Protein AF-A0A8T1ALW4-F1 (afdb_monomer)

Secondary structure (DSSP, 8-state):
------TTSHHHHHHHHHHTT--HHHHHHHHSTT--SSTTEEEEE-SS-EEEEE-S--TTHHHHHHHHHHHT--S-EEE--B--EEEE-SS-TT-EEEE---TTT-BSSSSPEEE-STHHIIIIIGGG-

Sequence (129 aa):
MIYVSNLSRPSNLKLVAKQYKISLNKLEKHLSSDYKADPHYRFCKGNHMESHLYEGIQPGEFYDKLENILESQKSGYKVSIALGYDLVSKTDDFDTRYFHPNLANTYVFSSPVAINSRADIRKKVISEI

Mean predicted aligned error: 12.83 Å

Radius of gyration: 19.64 Å; Cα contacts (8 Å, |Δi|>4): 122; chains: 1; bounding box: 36×38×57 Å

Nearest PDB structures (foldseek):
  8tp8-assembly2_C  TM=3.217E-01  e=1.406E+00  Caulobacter vibrioides NA1000
  2lxx-assembly1_A  TM=2.840E-01  e=1.406E+00  Caenorhabditis elegans
  2yg7-assembly2_B  TM=2.476E-01  e=6.092E+00  R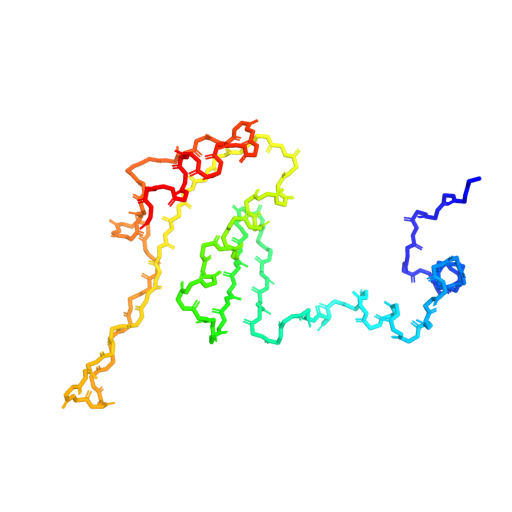hodococcus erythropolis
  8znr-assembly1_F  TM=1.809E-01  e=5.072E+00  Selenomonas sp.

pLDDT: mean 79.6, std 9.27, range [50.25, 92.06]

Solvent-accessible surface area (backbone atoms only — not comparable to full-atom values): 8289 Å² total; per-residue (Å²): 135,88,86,82,91,55,74,89,39,72,72,46,37,49,53,48,20,62,74,70,75,45,56,58,70,58,53,51,50,71,67,37,93,84,49,53,97,42,91,47,51,47,81,46,83,54,99,88,52,77,48,81,47,78,55,95,70,55,83,83,47,50,62,57,56,52,48,54,59,62,64,68,56,91,65,71,48,72,48,76,54,56,56,58,52,71,51,69,46,94,88,39,93,80,51,67,47,80,40,75,56,33,96,88,79,29,51,76,53,100,60,68,47,76,36,82,50,74,69,39,46,57,71,66,49,58,71,71,108

Foldseek 3Di:
DDDDPDCPDPVSLVVVCVVVVHDSVVSCLCPDPPNDPDPQWDWDDDPVDIDIGGPPDDPVCPLVVQLVVVVVDDAKDWDKDFDWDWDQDPVDNPDIDTGDGDPVPRTLDPDTDIDHDSVCCVVPPVVSD

Organism: NCBI:txid29920

Structure (mmCIF, N/CA/C/O backbone):
data_AF-A0A8T1ALW4-F1
#
_entry.id   AF-A0A8T1ALW4-F1
#
loop_
_atom_site.group_PDB
_atom_site.id
_atom_site.type_symbol
_atom_site.label_atom_id
_atom_site.label_alt_id
_atom_site.label_comp_id
_atom_site.label_asym_id
_atom_site.label_entity_id
_atom_site.label_seq_id
_atom_site.pdbx_PDB_ins_code
_atom_site.Cartn_x
_atom_site.Cartn_y
_atom_site.Cartn_z
_atom_site.occupancy
_atom_site.B_iso_or_equiv
_atom_site.auth_seq_id
_atom_site.auth_comp_id
_atom_site.auth_asym_id
_atom_site.auth_atom_id
_atom_site.pdbx_PDB_model_num
ATOM 1 N N . MET A 1 1 ? -5.426 12.769 33.449 1.00 50.44 1 MET A N 1
ATOM 2 C CA . MET A 1 1 ? -5.304 12.486 32.002 1.00 50.44 1 MET A CA 1
ATOM 3 C C . MET A 1 1 ? -5.260 13.832 31.285 1.00 50.44 1 MET A C 1
ATOM 5 O O . MET A 1 1 ? -6.183 14.611 31.473 1.00 50.44 1 MET A O 1
ATOM 9 N N . ILE A 1 2 ? -4.156 14.181 30.614 1.00 51.75 2 ILE A N 1
ATOM 10 C CA . ILE A 1 2 ? -3.998 15.500 29.974 1.00 51.75 2 ILE A CA 1
ATOM 11 C C . ILE A 1 2 ? -4.518 15.386 28.540 1.00 51.75 2 ILE A C 1
ATOM 13 O O . ILE A 1 2 ? -3.918 14.693 27.723 1.00 51.75 2 ILE A O 1
ATOM 17 N N . TYR A 1 3 ? -5.635 16.046 28.248 1.00 50.25 3 TYR A N 1
ATOM 18 C CA . TYR A 1 3 ? -6.188 16.119 26.898 1.00 50.25 3 TYR A CA 1
ATOM 19 C C . TYR A 1 3 ? -5.578 17.323 26.177 1.00 50.25 3 TYR A C 1
ATOM 21 O O . TYR A 1 3 ? -5.897 18.470 26.482 1.00 50.25 3 TYR A O 1
ATOM 29 N N . VAL A 1 4 ? -4.668 17.064 25.239 1.00 62.34 4 VAL A N 1
ATOM 30 C CA . VAL A 1 4 ? -4.048 18.093 24.395 1.00 62.34 4 VAL A CA 1
ATOM 31 C C . VAL A 1 4 ? -4.680 18.006 23.011 1.00 62.34 4 VAL A C 1
ATOM 33 O O . VAL A 1 4 ? -4.416 17.069 22.269 1.00 62.34 4 VAL A O 1
ATOM 36 N N . SER A 1 5 ? -5.535 18.967 22.665 1.00 58.16 5 SER A N 1
ATOM 37 C CA . SER A 1 5 ? -6.307 18.951 21.413 1.00 58.16 5 SER A CA 1
ATOM 38 C C . SER A 1 5 ? -5.615 19.642 20.234 1.00 58.16 5 SER A C 1
ATOM 40 O O . SER A 1 5 ? -6.046 19.477 19.099 1.00 58.16 5 SER A O 1
ATOM 42 N N . ASN A 1 6 ? -4.547 20.413 20.471 1.00 71.81 6 ASN A N 1
ATOM 43 C CA . ASN A 1 6 ? -3.897 21.203 19.423 1.00 71.81 6 ASN A CA 1
ATOM 44 C C . ASN A 1 6 ? -2.363 21.159 19.534 1.00 71.81 6 ASN A C 1
ATOM 46 O O . ASN A 1 6 ? -1.768 21.901 20.318 1.00 71.81 6 ASN A O 1
ATOM 50 N N . LEU A 1 7 ? -1.727 20.303 18.731 1.00 74.31 7 LEU A N 1
ATOM 51 C CA . LEU A 1 7 ? -0.268 20.146 18.667 1.00 74.31 7 LEU A CA 1
ATOM 52 C C . LEU A 1 7 ? 0.442 21.261 17.884 1.00 74.31 7 LEU A C 1
ATOM 54 O O . LEU A 1 7 ? 1.662 21.315 17.893 1.00 74.31 7 LEU A O 1
ATOM 58 N N . SER A 1 8 ? -0.287 22.184 17.258 1.00 69.56 8 SER A N 1
ATOM 59 C CA . SER A 1 8 ? 0.298 23.331 16.552 1.00 69.56 8 SER A CA 1
ATOM 60 C C . SER A 1 8 ? 0.808 24.415 17.510 1.00 69.56 8 SER A C 1
ATOM 62 O O . SER A 1 8 ? 1.529 25.319 17.099 1.00 69.56 8 SER A O 1
ATOM 64 N N . ARG A 1 9 ? 0.426 24.368 18.797 1.00 80.81 9 ARG A N 1
ATOM 65 C CA . ARG A 1 9 ? 0.868 25.341 19.808 1.00 80.81 9 ARG A CA 1
ATOM 66 C C . ARG A 1 9 ? 2.206 24.924 20.442 1.00 80.81 9 ARG A C 1
ATOM 68 O O . ARG A 1 9 ? 2.275 23.830 21.009 1.00 80.81 9 ARG A O 1
ATOM 75 N N . PRO A 1 10 ? 3.220 25.812 20.506 1.00 83.19 10 PRO A N 1
ATOM 76 C CA . PRO A 1 10 ? 4.522 25.503 21.114 1.00 83.19 10 PRO A CA 1
ATOM 77 C C . PRO A 1 10 ? 4.457 25.033 22.576 1.00 83.19 10 PRO A C 1
ATOM 79 O O . PRO A 1 10 ? 5.228 24.172 22.999 1.00 83.19 10 PRO A O 1
ATOM 82 N N . SER A 1 11 ? 3.524 25.566 23.371 1.00 84.81 11 SER A N 1
ATOM 83 C CA . SER A 1 11 ? 3.314 25.143 24.763 1.00 84.81 11 SER A CA 1
ATOM 84 C C . SER A 1 11 ? 2.840 23.690 24.870 1.00 84.81 11 SER A C 1
ATOM 86 O O . SER A 1 11 ? 3.299 22.950 25.738 1.00 84.81 11 SER A O 1
ATOM 88 N N . ASN A 1 12 ? 1.977 23.260 23.950 1.00 85.25 12 ASN A N 1
ATOM 89 C CA . ASN A 1 12 ? 1.446 21.902 23.897 1.00 85.25 12 ASN A CA 1
ATOM 90 C C . ASN A 1 12 ? 2.507 20.905 23.418 1.00 85.25 12 ASN A C 1
ATOM 92 O O . ASN A 1 12 ? 2.630 19.824 23.994 1.00 85.25 12 ASN A O 1
ATOM 96 N N . LEU A 1 13 ? 3.334 21.293 22.442 1.00 84.81 13 LEU A N 1
ATOM 97 C CA . LEU A 1 13 ? 4.476 20.493 21.988 1.00 84.81 13 LEU A CA 1
ATOM 98 C C . LEU A 1 13 ? 5.454 20.197 23.128 1.00 84.81 13 LEU A C 1
ATOM 100 O O . LEU A 1 13 ? 5.871 19.054 23.291 1.00 84.81 13 LEU A O 1
ATOM 104 N N . LYS A 1 14 ? 5.760 21.187 23.976 1.00 88.25 14 LYS A N 1
ATOM 105 C CA . LYS A 1 14 ? 6.624 20.995 25.154 1.00 88.25 14 LYS A CA 1
ATOM 106 C C . LYS A 1 14 ? 6.040 20.000 26.159 1.00 88.25 14 LYS A C 1
ATOM 108 O O . LYS A 1 14 ? 6.777 19.168 26.687 1.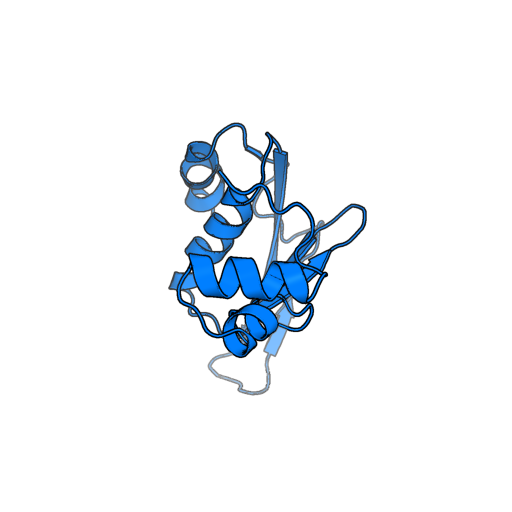00 88.25 14 LYS A O 1
ATOM 113 N N . LEU A 1 15 ? 4.732 20.066 26.418 1.00 88.00 15 LEU A N 1
ATOM 114 C CA . LEU A 1 15 ? 4.053 19.129 27.323 1.00 88.00 15 LEU A CA 1
ATOM 115 C C . LEU A 1 15 ? 4.110 17.694 26.791 1.00 88.00 15 LEU A C 1
ATOM 117 O O . LEU A 1 15 ? 4.429 16.771 27.538 1.00 88.00 15 LEU A O 1
ATOM 121 N N . VAL A 1 16 ? 3.862 17.516 25.494 1.00 84.69 16 VAL A N 1
ATOM 122 C CA . VAL A 1 16 ? 3.909 16.214 24.816 1.00 84.69 16 VAL A CA 1
ATOM 123 C C . VAL A 1 16 ? 5.336 15.672 24.774 1.00 84.69 16 VAL A C 1
ATOM 125 O O . VAL A 1 16 ? 5.565 14.526 25.155 1.00 84.69 16 VAL A O 1
ATOM 128 N N . ALA A 1 17 ? 6.314 16.504 24.413 1.00 89.25 17 ALA A N 1
ATOM 129 C CA . ALA A 1 17 ? 7.728 16.140 24.419 1.00 89.25 17 ALA A CA 1
ATOM 130 C C . ALA A 1 17 ? 8.180 15.642 25.802 1.00 89.25 17 ALA A C 1
ATOM 132 O O . ALA A 1 17 ? 8.807 14.587 25.914 1.00 89.25 17 ALA A O 1
ATOM 133 N N . LYS A 1 18 ? 7.779 16.347 26.870 1.00 89.94 18 LYS A N 1
ATOM 134 C CA . LYS A 1 18 ? 8.055 15.953 28.258 1.00 89.94 18 LYS A CA 1
ATOM 135 C C . LYS A 1 18 ? 7.369 14.638 28.639 1.00 89.94 18 LYS A C 1
ATOM 137 O O . LYS A 1 18 ? 8.013 13.782 29.239 1.00 89.94 18 LYS A O 1
ATOM 142 N N . GLN A 1 19 ? 6.095 14.466 28.284 1.00 87.44 19 GLN A N 1
ATOM 143 C CA . GLN A 1 19 ? 5.314 13.264 28.600 1.00 87.44 19 GLN A CA 1
ATOM 144 C C . GLN A 1 19 ? 5.918 12.003 27.968 1.00 87.44 19 GLN A C 1
ATOM 146 O O . GLN A 1 19 ? 6.047 10.980 28.636 1.00 87.44 19 GLN A O 1
ATOM 151 N N . TYR A 1 20 ? 6.308 12.086 26.695 1.00 84.88 20 TYR A N 1
ATOM 152 C CA . TYR A 1 20 ? 6.856 10.958 25.936 1.00 84.88 20 TYR A CA 1
ATOM 153 C C . TYR A 1 20 ? 8.385 10.860 25.996 1.00 84.88 20 TYR A C 1
ATOM 155 O O . TYR A 1 20 ? 8.961 9.986 25.354 1.00 84.88 20 TYR A O 1
ATOM 163 N N . LYS A 1 21 ? 9.051 11.728 26.772 1.00 91.31 21 LYS A N 1
ATOM 164 C CA . LYS A 1 21 ? 10.517 11.774 26.9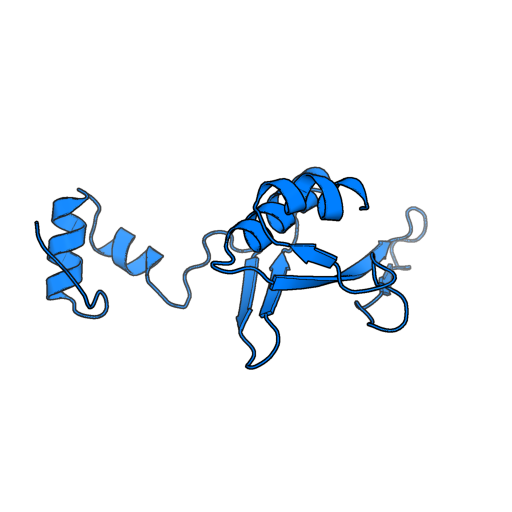23 1.00 91.31 21 LYS A CA 1
ATOM 165 C C . LYS A 1 21 ? 11.258 11.855 25.579 1.00 91.31 21 LYS A C 1
ATOM 167 O O . LYS A 1 21 ? 12.294 11.225 25.385 1.00 91.31 21 LYS A O 1
ATOM 172 N N . ILE A 1 22 ? 10.728 12.643 24.651 1.00 90.56 22 ILE A N 1
ATOM 173 C CA . ILE A 1 22 ? 11.339 12.916 23.345 1.00 90.56 22 ILE A CA 1
ATOM 174 C C . ILE A 1 22 ? 11.815 14.367 23.291 1.00 90.56 22 ILE A C 1
ATOM 176 O O . ILE A 1 22 ? 11.262 15.236 23.963 1.00 90.56 22 ILE A O 1
ATOM 180 N N . SER A 1 23 ? 12.844 14.654 22.492 1.00 91.75 23 SER A N 1
ATOM 181 C CA . SER A 1 23 ? 13.292 16.036 22.311 1.00 91.75 23 SER A CA 1
ATOM 182 C C . SER A 1 23 ? 12.270 16.842 21.507 1.00 91.75 23 SER A C 1
ATOM 184 O O . SER A 1 23 ? 11.629 16.319 20.592 1.00 91.75 23 SER A O 1
ATOM 186 N N . LEU A 1 24 ? 12.145 18.133 21.834 1.00 88.50 24 LEU A N 1
ATOM 187 C CA . LEU A 1 24 ? 11.230 19.044 21.144 1.00 88.50 24 LEU A CA 1
ATOM 188 C C . LEU A 1 24 ? 11.542 19.104 19.641 1.00 88.50 24 LEU A C 1
ATOM 190 O O . LEU A 1 24 ? 10.646 18.879 18.839 1.00 88.50 24 LEU A O 1
ATOM 194 N N . ASN A 1 25 ? 12.820 19.240 19.272 1.00 86.56 25 ASN A N 1
ATOM 195 C CA . ASN A 1 25 ? 13.258 19.236 17.871 1.00 86.56 25 ASN A CA 1
ATOM 196 C C . ASN A 1 25 ? 12.879 17.942 17.137 1.00 86.56 25 ASN A C 1
ATOM 198 O O . ASN A 1 25 ? 12.539 17.976 15.958 1.00 86.56 25 ASN A O 1
ATOM 202 N N . LYS A 1 26 ? 12.937 16.780 17.809 1.00 84.88 26 LYS A N 1
ATOM 203 C CA . LYS A 1 26 ? 12.516 15.511 17.201 1.00 84.88 26 LYS A CA 1
ATOM 204 C C . LYS A 1 26 ? 11.008 15.512 16.976 1.00 84.88 26 LYS A C 1
ATOM 206 O O . LYS A 1 26 ? 10.578 15.141 15.891 1.00 84.88 26 LYS A O 1
ATOM 211 N N . LEU A 1 27 ? 10.223 15.946 17.960 1.00 84.12 27 LEU A N 1
ATOM 212 C CA . LEU A 1 27 ? 8.769 16.037 17.845 1.00 84.12 27 LEU A CA 1
ATOM 213 C C . LEU A 1 27 ? 8.341 17.016 16.740 1.00 84.12 27 LEU A C 1
ATOM 215 O O . LEU A 1 27 ? 7.544 16.650 15.887 1.00 84.12 27 LEU A O 1
ATOM 219 N N . GLU A 1 28 ? 8.918 18.216 16.708 1.00 84.81 28 GLU A N 1
ATOM 220 C CA . GLU A 1 28 ? 8.671 19.228 15.673 1.00 84.81 28 GLU A CA 1
ATOM 221 C C . GLU A 1 28 ? 9.047 18.715 14.286 1.00 84.81 28 GLU A C 1
ATOM 223 O O . GLU A 1 28 ? 8.259 18.836 13.351 1.00 84.81 28 GLU A O 1
ATOM 228 N N . LYS A 1 29 ? 10.205 18.050 14.167 1.00 82.31 29 LYS A N 1
ATOM 229 C CA . LYS A 1 29 ? 10.614 17.414 12.915 1.00 82.31 29 LYS A CA 1
ATOM 230 C C . LYS A 1 29 ? 9.576 16.407 12.438 1.00 82.31 29 LYS A C 1
ATOM 232 O O . LYS A 1 29 ? 9.299 16.425 11.256 1.00 82.31 29 LYS A O 1
ATOM 237 N N . HIS A 1 30 ? 9.014 15.564 13.309 1.00 76.94 30 HIS A N 1
ATOM 238 C CA . HIS A 1 30 ? 8.039 14.531 12.915 1.00 76.94 30 HIS A CA 1
ATOM 239 C C . HIS A 1 30 ? 6.619 15.073 12.679 1.00 76.94 30 HIS A C 1
ATOM 241 O O . HIS A 1 30 ? 5.797 14.379 12.090 1.00 76.94 30 HIS A O 1
ATOM 247 N N . LEU A 1 31 ? 6.320 16.285 13.154 1.00 76.62 31 LEU A N 1
ATOM 248 C CA . LEU A 1 31 ? 5.030 16.958 12.969 1.00 76.62 31 LEU A CA 1
ATOM 249 C C . LEU A 1 31 ? 5.035 17.979 11.824 1.00 76.62 31 LEU A C 1
ATOM 251 O O . LEU A 1 31 ? 3.977 18.509 11.489 1.00 76.62 31 LEU A O 1
ATOM 255 N N . SER A 1 32 ? 6.202 18.277 11.245 1.00 74.12 32 SER A N 1
ATOM 256 C CA . SER A 1 32 ? 6.317 19.156 10.081 1.00 74.12 32 SER A CA 1
ATOM 257 C C . SER A 1 32 ? 5.537 18.590 8.893 1.00 74.12 32 SER A C 1
ATOM 259 O O . SER A 1 32 ? 5.570 17.385 8.644 1.00 74.12 32 SER A O 1
ATOM 261 N N . SER A 1 33 ? 4.890 19.462 8.117 1.00 63.34 33 SER A N 1
ATOM 262 C CA . SER A 1 33 ? 4.249 19.094 6.847 1.00 63.34 33 SER A CA 1
ATOM 263 C C . SER A 1 33 ? 5.229 18.478 5.849 1.00 63.34 33 SER A C 1
ATOM 265 O O . SER A 1 33 ? 4.834 17.661 5.023 1.00 63.34 33 SER A O 1
ATOM 267 N N . ASP A 1 34 ? 6.507 18.842 5.960 1.00 60.62 34 ASP A N 1
ATOM 268 C CA . ASP A 1 34 ? 7.582 18.370 5.086 1.00 60.62 34 ASP A CA 1
ATOM 269 C C . ASP A 1 34 ? 8.269 17.114 5.638 1.00 60.62 34 ASP A C 1
ATOM 271 O O . ASP A 1 34 ? 9.221 16.599 5.042 1.00 60.62 34 ASP A O 1
ATOM 275 N N . TYR A 1 35 ? 7.822 16.610 6.793 1.00 62.00 35 TYR A N 1
ATOM 276 C CA . TYR A 1 35 ? 8.359 15.386 7.358 1.00 62.00 35 TYR A CA 1
ATOM 277 C C . TYR A 1 35 ? 7.962 14.185 6.512 1.00 62.00 35 TYR A C 1
ATOM 279 O O . TYR A 1 35 ? 6.808 13.760 6.479 1.00 62.00 35 TYR A O 1
ATOM 287 N N . LYS A 1 36 ? 8.963 13.588 5.877 1.00 59.28 36 LYS A N 1
ATOM 288 C CA . LYS A 1 36 ? 8.839 12.301 5.213 1.00 59.28 36 LYS A CA 1
ATOM 289 C C . LYS A 1 36 ? 9.502 11.249 6.092 1.00 59.28 36 LYS A C 1
ATOM 291 O O . LYS A 1 36 ? 10.709 11.307 6.316 1.00 59.28 36 LYS A O 1
ATOM 296 N N . ALA A 1 37 ? 8.712 10.305 6.606 1.00 61.38 37 ALA A N 1
ATOM 297 C CA . ALA A 1 37 ? 9.245 9.138 7.318 1.00 61.38 37 ALA A CA 1
ATOM 298 C C . ALA A 1 37 ? 10.139 8.280 6.401 1.00 61.38 37 ALA A C 1
ATOM 300 O O . ALA A 1 37 ? 11.069 7.633 6.872 1.00 61.38 37 ALA A O 1
ATOM 301 N N . ASP A 1 38 ? 9.875 8.344 5.095 1.00 64.56 38 ASP A N 1
ATOM 302 C CA . ASP A 1 38 ? 10.639 7.720 4.026 1.00 64.56 38 ASP A CA 1
ATOM 303 C C . ASP A 1 38 ? 10.902 8.785 2.940 1.00 64.56 38 ASP A C 1
ATOM 305 O O . ASP A 1 38 ? 9.935 9.337 2.405 1.00 64.56 38 ASP A O 1
ATOM 309 N N . PRO A 1 39 ? 12.165 9.136 2.622 1.00 66.06 39 PRO A N 1
ATOM 310 C CA . PRO A 1 39 ? 12.482 10.161 1.622 1.00 66.06 39 PRO A CA 1
ATOM 311 C C . PRO A 1 39 ? 11.920 9.840 0.230 1.00 66.06 39 PRO A C 1
ATOM 313 O O . PRO A 1 39 ? 11.708 10.764 -0.562 1.00 66.06 39 PRO A O 1
ATOM 316 N N . HIS A 1 40 ? 11.618 8.568 -0.032 1.00 72.25 40 HIS A N 1
ATOM 317 C CA . HIS A 1 40 ? 11.053 8.077 -1.279 1.00 72.25 40 HIS A CA 1
ATOM 318 C C . HIS A 1 40 ? 9.525 7.993 -1.284 1.00 72.25 40 HIS A C 1
ATOM 320 O O . HIS A 1 40 ? 8.934 7.607 -2.290 1.00 72.25 40 HIS A O 1
ATOM 326 N N . TYR A 1 41 ? 8.868 8.380 -0.188 1.00 77.38 41 TYR A N 1
ATOM 327 C CA . TYR A 1 41 ? 7.416 8.439 -0.109 1.00 77.38 41 TYR A CA 1
ATOM 328 C C . TYR A 1 41 ? 6.890 9.857 -0.368 1.00 77.38 41 TYR A C 1
ATOM 330 O O . TYR A 1 41 ? 7.352 10.845 0.218 1.00 77.38 41 TYR A O 1
ATOM 338 N N . ARG A 1 42 ? 5.873 9.972 -1.226 1.00 75.44 42 ARG A N 1
ATOM 339 C CA . ARG A 1 42 ? 5.081 11.195 -1.406 1.00 75.44 42 ARG A CA 1
ATOM 340 C C . ARG A 1 42 ? 3.598 10.877 -1.282 1.00 75.44 42 ARG A C 1
ATOM 342 O O . ARG A 1 42 ? 3.079 10.006 -1.972 1.00 75.44 42 ARG A O 1
ATOM 349 N N . PHE A 1 43 ? 2.923 11.635 -0.427 1.00 78.62 43 PHE A N 1
ATOM 350 C CA . PHE A 1 43 ? 1.475 11.601 -0.276 1.00 78.62 43 PHE A CA 1
ATOM 351 C C . PHE A 1 43 ? 0.861 12.858 -0.887 1.00 78.62 43 PHE A C 1
ATOM 353 O O . PHE A 1 43 ? 1.263 13.972 -0.547 1.00 78.62 43 PHE A O 1
ATOM 360 N N . CYS A 1 44 ? -0.131 12.685 -1.754 1.00 74.44 44 CYS A N 1
ATOM 361 C CA . CYS A 1 44 ? -0.922 13.779 -2.299 1.00 74.44 44 CYS A CA 1
ATOM 362 C C . CYS A 1 44 ? -2.397 13.536 -1.985 1.00 74.44 44 CYS A C 1
ATOM 364 O O . CYS A 1 44 ? -2.995 12.571 -2.460 1.0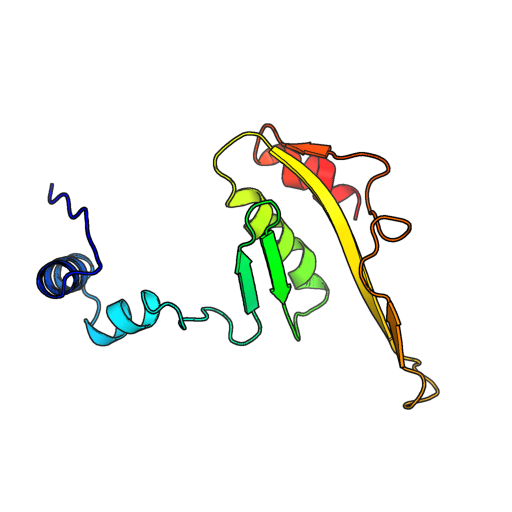0 74.44 44 CYS A O 1
ATOM 366 N N . LYS A 1 45 ? -2.989 14.435 -1.195 1.00 75.06 45 LYS A N 1
ATOM 367 C CA . LYS A 1 45 ? -4.411 14.389 -0.862 1.00 75.06 45 LYS A CA 1
ATOM 368 C C . LYS A 1 45 ? -5.209 15.254 -1.834 1.00 75.06 45 LYS A C 1
ATOM 370 O O . LYS A 1 45 ? -5.062 16.473 -1.827 1.00 75.06 45 LYS A O 1
ATOM 375 N N . GLY A 1 46 ? -6.056 14.634 -2.647 1.00 71.31 46 GLY A N 1
ATOM 376 C CA . GLY A 1 46 ? -7.075 15.310 -3.446 1.00 71.31 46 GLY A CA 1
ATOM 377 C C . GLY A 1 46 ? -8.443 15.307 -2.755 1.00 71.31 46 GLY A C 1
ATOM 378 O O . GLY A 1 46 ? -8.656 14.622 -1.758 1.00 71.31 46 GLY A O 1
ATOM 379 N N . ASN A 1 47 ? -9.402 16.055 -3.309 1.00 66.50 47 ASN A N 1
ATOM 380 C CA . ASN A 1 47 ? -10.775 16.112 -2.779 1.00 66.50 47 ASN A CA 1
ATOM 381 C C . ASN A 1 47 ? -11.550 14.792 -2.951 1.00 66.50 47 ASN A C 1
ATOM 383 O O . ASN A 1 47 ? -12.467 14.516 -2.182 1.00 66.50 47 ASN A O 1
ATOM 387 N N . HIS A 1 48 ? -11.189 13.988 -3.956 1.00 65.19 48 HIS A N 1
ATOM 388 C CA . HIS A 1 48 ? -11.880 12.740 -4.311 1.00 65.19 48 HIS A CA 1
ATOM 389 C C . HIS A 1 48 ? -10.938 11.541 -4.483 1.00 65.19 48 HIS A C 1
ATOM 391 O O . HIS A 1 48 ? -11.403 10.433 -4.730 1.00 65.19 48 HIS A O 1
ATOM 397 N N . MET A 1 49 ? -9.626 11.759 -4.385 1.00 70.38 49 MET A N 1
ATOM 398 C CA . MET A 1 49 ? -8.604 10.745 -4.629 1.00 70.38 49 MET A CA 1
ATOM 399 C C . MET A 1 49 ? -7.404 11.010 -3.729 1.00 70.38 49 MET A C 1
ATOM 401 O O . MET A 1 49 ? -7.014 12.160 -3.533 1.00 70.38 49 MET A O 1
ATOM 405 N N . GLU A 1 50 ? -6.812 9.945 -3.210 1.00 72.38 50 GLU A N 1
ATOM 406 C CA . GLU A 1 50 ? -5.542 9.982 -2.495 1.00 72.38 50 GLU A CA 1
ATOM 407 C C . GLU A 1 50 ? -4.494 9.269 -3.353 1.00 72.38 50 GLU A C 1
ATOM 409 O O . GLU A 1 50 ? -4.750 8.182 -3.872 1.00 72.38 50 GLU A O 1
ATOM 414 N N . SER A 1 51 ? -3.331 9.895 -3.531 1.00 74.06 51 SER A N 1
ATOM 415 C CA . SER A 1 51 ? -2.211 9.318 -4.275 1.00 74.06 51 SER A CA 1
ATOM 416 C C . SER A 1 51 ? -1.042 9.063 -3.335 1.00 74.06 51 SER A C 1
ATOM 418 O O . SER A 1 51 ? -0.603 9.956 -2.606 1.00 74.06 51 SER A O 1
ATOM 420 N N . HIS A 1 52 ? -0.514 7.845 -3.402 1.00 77.94 52 HIS A N 1
ATOM 421 C CA . HIS A 1 52 ? 0.639 7.389 -2.641 1.00 77.94 52 HIS A CA 1
ATOM 422 C C . HIS A 1 52 ? 1.726 6.967 -3.630 1.00 77.94 52 HIS A C 1
ATOM 424 O O . HIS A 1 52 ? 1.537 6.012 -4.377 1.00 77.94 52 HIS A O 1
ATOM 430 N N . LEU A 1 53 ? 2.843 7.694 -3.660 1.00 78.19 53 LEU A N 1
ATOM 431 C CA . LEU A 1 53 ? 3.992 7.384 -4.509 1.00 78.19 53 LEU A CA 1
ATOM 432 C C . LEU A 1 53 ? 5.138 6.875 -3.639 1.00 78.19 53 LEU A C 1
ATOM 434 O O . LEU A 1 53 ? 5.525 7.555 -2.689 1.00 78.19 53 LEU A O 1
ATOM 438 N N . TYR A 1 54 ? 5.682 5.714 -3.995 1.00 77.31 54 TYR A N 1
ATOM 439 C CA . TYR A 1 54 ? 6.900 5.155 -3.419 1.00 77.31 54 TYR A CA 1
ATOM 440 C C . TYR A 1 54 ? 7.933 4.967 -4.528 1.00 77.31 54 TYR A C 1
ATOM 442 O O . TYR A 1 54 ? 7.633 4.352 -5.548 1.00 77.31 54 TYR A O 1
ATOM 450 N N . GLU A 1 55 ? 9.140 5.484 -4.328 1.00 76.44 55 GLU A N 1
ATOM 451 C CA . GLU A 1 55 ? 10.262 5.343 -5.262 1.00 76.44 55 GLU A CA 1
ATOM 452 C C . GLU A 1 55 ? 11.320 4.387 -4.678 1.00 76.44 55 GLU A C 1
ATOM 454 O O . GLU A 1 55 ? 11.524 4.336 -3.470 1.00 76.44 55 GLU A O 1
ATOM 459 N N . GLY A 1 56 ? 12.000 3.597 -5.512 1.00 72.06 56 GLY A N 1
ATOM 460 C CA . GLY A 1 56 ? 13.140 2.779 -5.060 1.00 72.06 56 GLY A CA 1
ATOM 461 C C . GLY A 1 56 ? 12.830 1.676 -4.034 1.00 72.06 56 GLY A C 1
ATOM 462 O O . GLY A 1 56 ? 13.746 1.222 -3.352 1.00 72.06 56 GLY A O 1
ATOM 463 N N . ILE A 1 57 ? 11.572 1.239 -3.917 1.00 76.56 57 ILE A N 1
ATOM 464 C CA . ILE A 1 57 ? 11.183 0.131 -3.030 1.00 76.56 57 ILE A CA 1
ATOM 465 C C . ILE A 1 57 ? 11.608 -1.222 -3.605 1.00 76.56 57 ILE A C 1
ATOM 467 O O . ILE A 1 57 ? 11.619 -1.413 -4.825 1.00 76.56 57 ILE A O 1
ATOM 471 N N . GLN A 1 58 ? 11.925 -2.188 -2.739 1.00 77.50 58 GLN A N 1
ATOM 472 C CA . GLN A 1 58 ? 12.150 -3.554 -3.214 1.00 77.50 58 GLN A CA 1
ATOM 473 C C . GLN A 1 58 ? 10.827 -4.190 -3.668 1.00 77.50 58 GLN A C 1
ATOM 475 O O . GLN A 1 58 ? 9.788 -3.922 -3.061 1.00 77.50 58 GLN A O 1
ATOM 480 N N . PRO A 1 59 ? 10.836 -5.098 -4.666 1.00 70.38 59 PRO A N 1
ATOM 481 C CA . PRO A 1 59 ? 9.615 -5.768 -5.122 1.00 70.38 59 PRO A CA 1
ATOM 482 C C . PRO A 1 59 ? 8.824 -6.445 -3.993 1.00 70.38 59 PRO A C 1
ATOM 484 O O . PRO A 1 59 ? 7.598 -6.415 -3.996 1.00 70.38 59 PRO A O 1
ATOM 487 N N . GLY A 1 60 ? 9.518 -7.011 -2.998 1.00 75.12 60 GLY A N 1
ATOM 488 C CA . GLY A 1 60 ? 8.884 -7.650 -1.841 1.00 75.12 60 GLY A CA 1
ATOM 489 C C . GLY A 1 60 ? 8.192 -6.679 -0.879 1.00 75.12 60 GLY A C 1
ATOM 490 O O . GLY A 1 60 ? 7.272 -7.083 -0.180 1.00 75.12 60 GLY A O 1
ATOM 491 N N . GLU A 1 61 ? 8.580 -5.402 -0.865 1.00 82.81 61 GLU A N 1
ATOM 492 C CA . GLU A 1 61 ? 8.004 -4.395 0.035 1.00 82.81 61 GLU A CA 1
ATOM 493 C C . GLU A 1 61 ? 6.697 -3.804 -0.501 1.00 82.81 61 GLU A C 1
ATOM 495 O O . GLU A 1 61 ? 5.940 -3.197 0.258 1.00 82.81 61 GLU A O 1
ATOM 500 N N . PHE A 1 62 ? 6.416 -3.960 -1.798 1.00 83.12 62 PHE A N 1
ATOM 501 C CA . PHE A 1 62 ? 5.237 -3.383 -2.442 1.00 83.12 62 PHE A CA 1
ATOM 502 C C . PHE A 1 62 ? 3.936 -3.773 -1.726 1.00 83.12 62 PHE A C 1
ATOM 504 O O . PHE A 1 62 ? 3.134 -2.901 -1.377 1.00 83.12 62 PHE A O 1
ATOM 511 N N . TYR A 1 63 ? 3.757 -5.067 -1.453 1.00 84.75 63 TYR A N 1
ATOM 512 C CA . TYR A 1 63 ? 2.556 -5.593 -0.803 1.00 84.75 63 TYR A CA 1
ATOM 513 C C . TYR A 1 63 ? 2.395 -5.065 0.622 1.00 84.75 63 TYR A C 1
ATOM 515 O O . TYR A 1 63 ? 1.293 -4.674 1.003 1.00 84.75 63 TYR A O 1
ATOM 523 N N . ASP A 1 64 ? 3.492 -4.958 1.373 1.00 86.00 64 ASP A N 1
ATOM 524 C CA . ASP A 1 64 ? 3.479 -4.405 2.727 1.00 86.00 64 ASP A CA 1
ATOM 525 C C . ASP A 1 64 ? 3.101 -2.916 2.716 1.00 86.00 64 ASP A C 1
ATOM 527 O O . ASP A 1 64 ? 2.321 -2.457 3.554 1.00 86.00 64 ASP A O 1
ATOM 531 N N . LYS A 1 65 ? 3.622 -2.121 1.768 1.00 86.00 65 LYS A N 1
ATOM 532 C CA . LYS A 1 65 ? 3.245 -0.700 1.641 1.00 86.00 65 LYS A CA 1
ATOM 533 C C . LYS A 1 65 ? 1.768 -0.550 1.278 1.00 86.00 65 LYS A C 1
ATOM 535 O O . LYS A 1 65 ? 1.079 0.276 1.881 1.00 86.00 65 LYS A O 1
ATOM 540 N N . LEU A 1 66 ? 1.282 -1.352 0.331 1.00 86.00 66 LEU A N 1
ATOM 541 C CA . LEU A 1 66 ? -0.118 -1.349 -0.083 1.00 86.00 66 LEU A CA 1
ATOM 542 C C . LEU A 1 66 ? -1.042 -1.735 1.078 1.00 86.00 66 LEU A C 1
ATOM 544 O O . LEU A 1 66 ? -2.018 -1.034 1.344 1.00 86.00 66 LEU A O 1
ATOM 548 N N . GLU A 1 67 ? -0.711 -2.803 1.804 1.00 87.88 67 GLU A N 1
ATOM 549 C CA . GLU A 1 67 ? -1.463 -3.243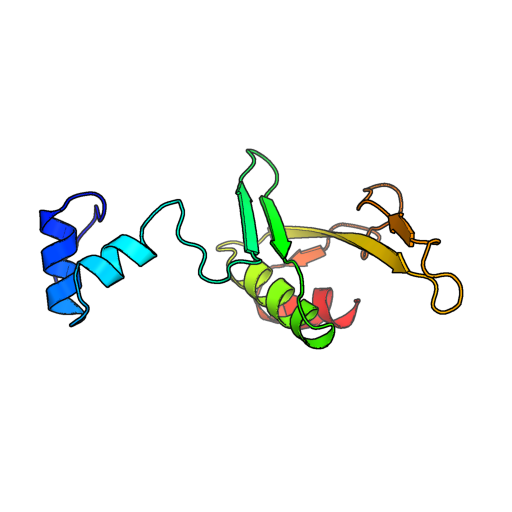 2.978 1.00 87.88 67 GLU A CA 1
ATOM 550 C C . GLU A 1 67 ? -1.546 -2.133 4.032 1.00 87.88 67 GLU A C 1
ATOM 552 O O . GLU A 1 67 ? -2.643 -1.786 4.466 1.00 87.88 67 GLU A O 1
ATOM 557 N N . ASN A 1 68 ? -0.422 -1.496 4.371 1.00 87.12 68 ASN A N 1
ATOM 558 C CA . ASN A 1 68 ? -0.392 -0.410 5.353 1.00 87.12 68 ASN A CA 1
ATOM 559 C C . ASN A 1 68 ? -1.288 0.782 4.964 1.00 87.12 68 ASN A C 1
ATOM 561 O O . ASN A 1 68 ? -1.948 1.371 5.825 1.00 87.12 68 ASN A O 1
ATOM 565 N N . ILE A 1 69 ? -1.340 1.148 3.677 1.00 85.50 69 ILE A N 1
ATOM 566 C CA . ILE A 1 69 ? -2.226 2.220 3.193 1.00 85.50 69 ILE A CA 1
ATOM 567 C C . ILE A 1 69 ? -3.688 1.832 3.389 1.00 85.50 69 ILE A C 1
ATOM 569 O O . ILE A 1 69 ? -4.479 2.628 3.902 1.00 85.50 69 ILE A O 1
ATOM 573 N N . LEU A 1 70 ? -4.040 0.609 3.007 1.00 87.69 70 LEU A N 1
ATOM 574 C CA . LEU A 1 70 ? -5.399 0.095 3.109 1.00 87.69 70 LEU A CA 1
ATOM 575 C C . LEU A 1 70 ? -5.837 -0.010 4.580 1.00 87.69 70 LEU A C 1
ATOM 577 O O . LEU A 1 70 ? -6.927 0.433 4.937 1.00 87.69 70 LEU A O 1
ATOM 581 N N . GLU A 1 71 ? -4.961 -0.478 5.469 1.00 86.38 71 GLU A N 1
ATOM 582 C CA . GLU A 1 71 ? -5.244 -0.572 6.905 1.00 86.38 71 GLU A CA 1
ATOM 583 C C . GLU A 1 71 ? -5.419 0.784 7.603 1.00 86.38 71 GLU A C 1
ATOM 585 O O . GLU A 1 71 ? -6.068 0.857 8.654 1.00 86.38 71 GLU A O 1
ATOM 590 N N . SER A 1 72 ? -4.852 1.858 7.045 1.00 83.12 72 SER A N 1
ATOM 591 C CA . SER A 1 72 ? -4.938 3.204 7.625 1.00 83.12 72 SER A CA 1
ATOM 592 C C . SER A 1 72 ? -6.336 3.835 7.518 1.00 83.12 72 SER A C 1
ATOM 594 O O . SER A 1 72 ? -6.635 4.814 8.212 1.00 83.12 72 SER A O 1
ATOM 596 N N . GLN A 1 73 ? -7.213 3.257 6.692 1.00 82.56 73 GLN A N 1
ATOM 597 C CA . GLN A 1 73 ? -8.570 3.742 6.466 1.00 82.56 73 GLN A CA 1
ATOM 598 C C . GLN A 1 73 ? -9.491 3.405 7.651 1.00 82.56 73 GLN A C 1
ATOM 600 O O . GLN A 1 73 ? -9.454 2.317 8.223 1.00 82.56 73 GLN A O 1
ATOM 605 N N . LYS A 1 74 ? -10.321 4.374 8.062 1.00 74.25 74 LYS A N 1
ATOM 606 C CA . LYS A 1 74 ? -11.060 4.333 9.344 1.00 74.25 74 LYS A CA 1
ATOM 607 C C . LYS A 1 74 ? -12.500 3.812 9.256 1.00 74.25 74 LYS A C 1
ATOM 609 O O . LYS A 1 74 ? -13.128 3.619 10.294 1.00 74.25 74 LYS A O 1
ATOM 614 N N . SER A 1 75 ? -13.036 3.605 8.058 1.00 81.56 75 SER A N 1
ATOM 615 C CA . SER A 1 75 ? -14.407 3.130 7.811 1.00 81.56 75 SER A CA 1
ATOM 616 C C . SER A 1 75 ? -14.407 2.043 6.745 1.00 81.56 75 SER A C 1
ATOM 618 O O . SER A 1 75 ? -13.378 1.817 6.131 1.00 81.56 75 SER A O 1
ATOM 620 N N . GLY A 1 76 ? -15.544 1.389 6.492 1.00 85.56 76 GLY A N 1
ATOM 621 C CA . GLY A 1 76 ? -15.676 0.550 5.299 1.00 85.56 76 GLY A CA 1
ATOM 622 C C . GLY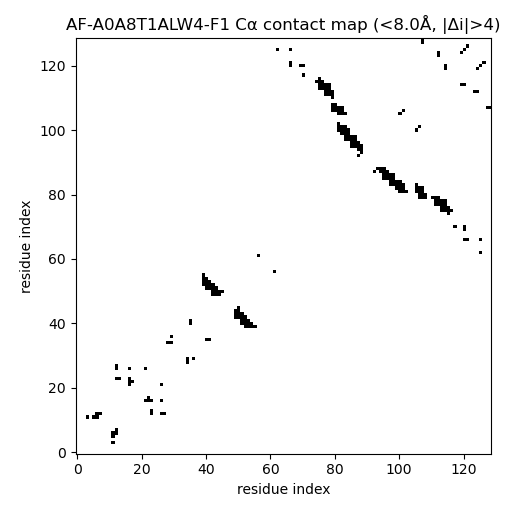 A 1 76 ? -15.534 1.402 4.035 1.00 85.56 76 GLY A C 1
ATOM 623 O O . GLY A 1 76 ? -16.081 2.505 3.970 1.00 85.56 76 GLY A O 1
ATOM 624 N N . TYR A 1 77 ? -14.781 0.916 3.053 1.00 87.94 77 TYR A N 1
ATOM 625 C CA . TYR A 1 77 ? -14.516 1.632 1.803 1.00 87.94 77 TYR A CA 1
ATOM 626 C C . TYR A 1 77 ? -14.520 0.676 0.611 1.00 87.94 77 TYR A C 1
ATOM 628 O O . TYR A 1 77 ? -14.430 -0.545 0.755 1.00 87.94 77 TYR A O 1
ATOM 636 N N . LYS A 1 78 ? -14.653 1.245 -0.588 1.00 89.38 78 LYS A N 1
ATOM 637 C CA . LYS A 1 78 ? -14.446 0.528 -1.846 1.00 89.38 78 LYS A CA 1
ATOM 638 C C . LYS A 1 78 ? -13.132 0.985 -2.447 1.00 89.38 78 LYS A C 1
ATOM 640 O O . LYS A 1 78 ? -12.869 2.184 -2.483 1.00 89.38 78 LYS A O 1
ATOM 645 N N . VAL A 1 79 ? -12.339 0.039 -2.924 1.00 86.56 79 VAL A N 1
ATOM 646 C CA . VAL A 1 79 ? -11.055 0.315 -3.559 1.00 86.56 79 VAL A CA 1
ATOM 647 C C . VAL A 1 79 ? -11.042 -0.239 -4.976 1.00 86.56 79 VAL A C 1
ATOM 649 O O . VAL A 1 79 ? -11.550 -1.325 -5.238 1.00 86.56 79 VAL A O 1
ATOM 652 N N . SER A 1 80 ? -10.455 0.521 -5.890 1.00 86.62 80 SER A N 1
ATOM 653 C CA . SER A 1 80 ? -9.975 0.016 -7.170 1.00 86.62 80 SER A CA 1
ATOM 654 C C . SER A 1 80 ? -8.502 0.386 -7.270 1.00 86.62 80 SER A C 1
ATOM 656 O O . SER A 1 80 ? -8.136 1.502 -6.901 1.00 86.62 80 SER A O 1
ATOM 658 N N . ILE A 1 81 ? -7.659 -0.546 -7.710 1.00 83.12 81 ILE A N 1
ATOM 659 C CA . ILE A 1 81 ? -6.205 -0.361 -7.771 1.00 83.12 81 ILE A CA 1
ATOM 660 C C . ILE A 1 81 ? -5.790 -0.398 -9.232 1.00 83.12 81 ILE A C 1
ATOM 662 O O . ILE A 1 81 ? -6.091 -1.366 -9.929 1.00 83.12 81 ILE A O 1
ATOM 666 N N . ALA A 1 82 ? -5.103 0.654 -9.671 1.00 83.06 82 ALA A N 1
ATOM 667 C CA . ALA A 1 82 ? -4.460 0.727 -10.973 1.00 83.06 82 ALA A CA 1
ATOM 668 C C . ALA A 1 82 ? -2.940 0.733 -10.775 1.00 83.06 82 ALA A C 1
ATOM 670 O O . ALA A 1 82 ? -2.426 1.566 -10.027 1.00 83.06 82 ALA A O 1
ATOM 671 N N . LEU A 1 83 ? -2.230 -0.186 -11.430 1.00 79.25 83 LEU A N 1
ATOM 672 C CA . LEU A 1 83 ? -0.768 -0.250 -11.370 1.00 79.25 83 LEU A CA 1
ATOM 673 C C . LEU A 1 83 ? -0.157 0.502 -12.554 1.00 79.25 83 LEU A C 1
ATOM 675 O O . LEU A 1 83 ? -0.696 0.486 -13.656 1.00 79.25 83 LEU A O 1
ATOM 679 N N . GLY A 1 84 ? 0.959 1.180 -12.323 1.00 79.81 84 GLY A N 1
ATOM 680 C CA . GLY A 1 84 ? 1.819 1.719 -13.374 1.00 79.81 84 GLY A CA 1
ATOM 681 C C . GLY A 1 84 ? 3.225 1.182 -13.166 1.00 79.81 84 GLY A C 1
ATOM 682 O O . GLY A 1 84 ? 3.618 0.942 -12.024 1.00 79.81 84 GLY A O 1
ATO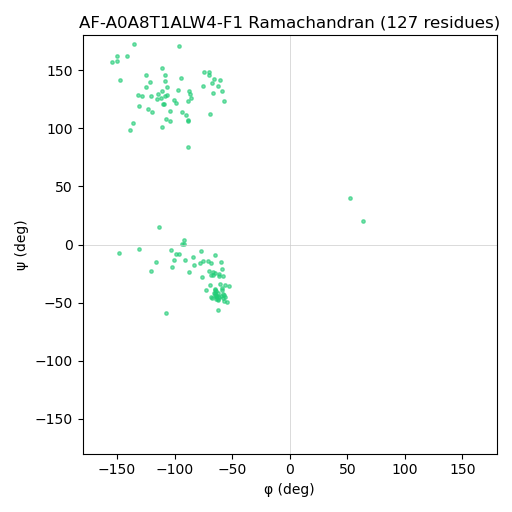M 683 N N . TYR A 1 85 ? 3.955 0.947 -14.248 1.00 77.38 85 TYR A N 1
ATOM 684 C CA . TYR A 1 85 ? 5.296 0.378 -14.188 1.00 77.38 85 TYR A CA 1
ATOM 685 C C . TYR A 1 85 ? 6.125 0.785 -15.401 1.00 77.38 85 TYR A C 1
ATOM 687 O O . TYR A 1 85 ? 5.591 1.060 -16.476 1.00 77.38 85 TYR A O 1
ATOM 695 N N . ASP A 1 86 ? 7.440 0.741 -15.226 1.00 80.56 86 ASP A N 1
ATOM 696 C CA . ASP A 1 86 ? 8.393 0.932 -16.309 1.00 80.56 86 ASP A CA 1
ATOM 697 C C . ASP A 1 86 ? 8.908 -0.429 -16.754 1.00 80.56 86 ASP A C 1
ATOM 699 O O . ASP A 1 86 ? 9.418 -1.218 -15.956 1.00 80.56 86 ASP A O 1
ATOM 703 N N . LEU A 1 87 ? 8.756 -0.725 -18.041 1.00 80.00 87 LEU A N 1
ATOM 704 C CA . LEU A 1 87 ? 9.362 -1.896 -18.646 1.00 80.00 87 LEU A CA 1
ATOM 705 C C . LEU A 1 87 ? 10.760 -1.513 -19.120 1.00 80.00 87 LEU A C 1
ATOM 707 O O . LEU A 1 87 ? 10.907 -0.781 -20.096 1.00 80.00 87 LEU A O 1
ATOM 711 N N . VAL A 1 88 ? 11.767 -2.006 -18.406 1.00 81.75 88 VAL A N 1
ATOM 712 C CA . VAL A 1 88 ? 13.182 -1.795 -18.724 1.00 81.75 88 VAL A CA 1
ATOM 713 C C . VAL A 1 88 ? 13.706 -3.027 -19.454 1.00 81.75 88 VAL A C 1
ATOM 715 O O . VAL A 1 88 ? 13.628 -4.148 -18.937 1.00 81.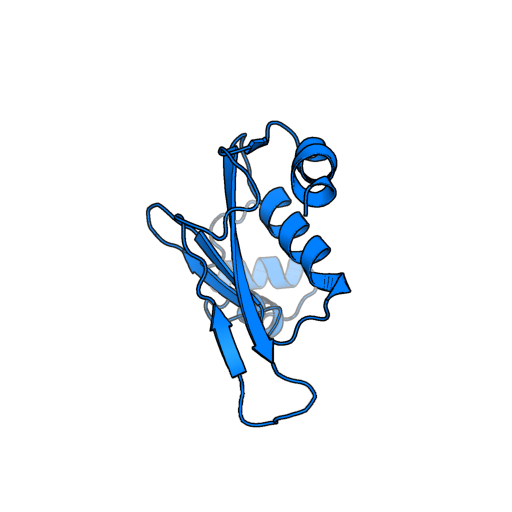75 88 VAL A O 1
ATOM 718 N N . SER A 1 89 ? 14.221 -2.838 -20.667 1.00 80.44 89 SER A N 1
ATOM 719 C CA . SER A 1 89 ? 14.873 -3.908 -21.417 1.00 80.44 89 SER A CA 1
ATOM 720 C C . SER A 1 89 ? 16.176 -4.334 -20.737 1.00 80.44 89 SER A C 1
ATOM 722 O O . SER A 1 89 ? 16.955 -3.512 -20.269 1.00 80.44 89 SER A O 1
ATOM 724 N N . LYS A 1 90 ? 16.433 -5.646 -20.691 1.00 82.88 90 LYS A N 1
ATOM 725 C CA . LYS A 1 90 ? 17.698 -6.196 -20.164 1.00 82.88 90 LYS A CA 1
ATOM 726 C C . LYS A 1 90 ? 18.820 -6.228 -21.204 1.00 82.88 90 LYS A C 1
ATOM 728 O O . LYS A 1 90 ? 19.946 -6.569 -20.861 1.00 82.88 90 LYS A O 1
ATOM 733 N N . THR A 1 91 ? 18.493 -5.985 -22.471 1.00 89.56 91 THR A N 1
ATOM 734 C CA . THR A 1 91 ? 19.419 -6.106 -23.608 1.00 89.56 91 THR A CA 1
ATOM 735 C C . THR A 1 91 ? 19.679 -4.779 -24.309 1.00 89.56 91 THR A C 1
ATOM 737 O O . THR A 1 91 ? 20.604 -4.703 -25.110 1.00 89.56 91 THR A O 1
ATOM 740 N N . ASP A 1 92 ? 18.859 -3.764 -24.043 1.00 86.25 92 ASP A N 1
ATOM 741 C CA . ASP A 1 92 ? 18.997 -2.418 -24.591 1.00 86.25 92 ASP A CA 1
ATOM 742 C C . ASP A 1 92 ? 18.759 -1.404 -23.469 1.00 86.25 92 ASP A C 1
ATOM 744 O O . ASP A 1 92 ? 17.621 -1.176 -23.062 1.00 86.25 92 ASP A O 1
ATOM 748 N N . ASP A 1 93 ? 19.841 -0.804 -22.974 1.00 78.81 93 ASP A N 1
ATOM 749 C CA . ASP A 1 93 ? 19.817 0.138 -21.850 1.00 78.81 93 ASP A CA 1
ATOM 750 C C . ASP A 1 93 ? 19.054 1.442 -22.167 1.00 78.81 93 ASP A C 1
ATOM 752 O O . ASP A 1 93 ? 18.794 2.240 -21.265 1.00 78.81 93 ASP A O 1
ATOM 756 N N . PHE A 1 94 ? 18.670 1.668 -23.430 1.00 82.19 94 PHE A N 1
ATOM 757 C CA . PHE A 1 94 ? 17.879 2.823 -23.854 1.00 82.19 94 PHE A CA 1
ATOM 758 C C . PHE A 1 94 ? 16.385 2.511 -24.054 1.00 82.19 94 PHE A C 1
ATOM 760 O O . PHE A 1 94 ? 15.587 3.449 -24.124 1.00 82.19 94 PHE A O 1
ATOM 767 N N . ASP A 1 95 ? 15.969 1.237 -24.104 1.00 82.25 95 ASP A N 1
ATOM 768 C CA . ASP A 1 95 ? 14.550 0.859 -24.226 1.00 82.25 95 ASP A CA 1
ATOM 769 C C . ASP A 1 95 ? 13.911 0.756 -22.834 1.00 82.25 95 ASP A C 1
ATOM 771 O O . ASP A 1 95 ? 13.819 -0.313 -22.222 1.00 82.25 95 ASP A O 1
ATOM 775 N N . THR A 1 96 ? 13.480 1.912 -22.324 1.00 82.38 96 THR A N 1
ATOM 776 C CA . THR A 1 96 ? 12.584 2.012 -21.168 1.00 82.38 96 THR A CA 1
ATOM 777 C C . THR A 1 96 ? 11.217 2.490 -21.634 1.00 82.38 96 THR A C 1
ATOM 779 O O . THR A 1 96 ? 11.084 3.579 -22.196 1.00 82.38 96 THR A O 1
ATOM 782 N N . ARG A 1 97 ? 10.180 1.689 -21.382 1.00 82.19 97 ARG A N 1
ATOM 783 C CA . ARG A 1 97 ? 8.796 2.026 -21.733 1.00 82.19 97 ARG A CA 1
ATOM 784 C C . ARG A 1 97 ? 7.993 2.296 -20.483 1.00 82.19 97 ARG A C 1
ATOM 786 O O . ARG A 1 97 ? 7.840 1.419 -19.640 1.00 82.19 97 ARG A O 1
ATOM 793 N N . TYR A 1 98 ? 7.454 3.500 -20.414 1.00 82.50 98 TYR A N 1
ATOM 794 C CA . TYR A 1 98 ? 6.665 3.952 -19.285 1.00 82.50 98 TYR A CA 1
ATOM 795 C C . TYR A 1 98 ? 5.189 3.583 -19.481 1.00 82.50 98 TYR A C 1
ATOM 797 O O . TYR A 1 98 ? 4.568 3.995 -20.466 1.00 82.50 98 TYR A O 1
ATOM 805 N N . PHE A 1 99 ? 4.602 2.853 -18.531 1.00 78.81 99 PHE A N 1
ATOM 806 C CA . PHE A 1 99 ? 3.169 2.558 -18.500 1.00 78.81 99 PHE A CA 1
ATOM 807 C C . PHE A 1 99 ? 2.513 3.298 -17.333 1.00 78.81 99 PHE A C 1
ATOM 809 O O . PHE A 1 99 ? 2.583 2.874 -16.178 1.00 78.81 99 PHE A O 1
ATOM 816 N N . HIS A 1 100 ? 1.846 4.417 -17.638 1.00 76.50 100 HIS A N 1
ATOM 817 C CA . HIS A 1 100 ? 1.074 5.160 -16.641 1.00 76.50 100 HIS A CA 1
ATOM 818 C C . HIS A 1 100 ? -0.120 4.332 -16.147 1.00 76.50 100 HIS A C 1
ATOM 820 O O . HIS A 1 100 ? -0.773 3.678 -16.965 1.00 76.50 100 HIS A O 1
ATOM 826 N N . PRO A 1 101 ? -0.465 4.411 -14.846 1.00 74.88 101 PRO A N 1
ATOM 827 C CA . PRO A 1 101 ? -1.705 3.833 -14.356 1.00 74.88 101 PRO A CA 1
ATOM 828 C C . PRO A 1 101 ? -2.885 4.438 -15.122 1.00 74.88 101 PRO A C 1
ATOM 830 O O . PRO A 1 101 ? -3.059 5.659 -15.145 1.00 74.88 101 PRO A O 1
ATOM 833 N N . ASN A 1 102 ? -3.695 3.594 -15.755 1.00 70.75 102 ASN A N 1
ATOM 834 C CA . ASN A 1 102 ? -4.846 4.014 -16.540 1.00 70.75 102 ASN A CA 1
ATOM 835 C C . ASN A 1 102 ? -6.068 3.181 -16.151 1.00 70.75 102 ASN A C 1
ATOM 837 O O . ASN A 1 102 ? -6.052 1.951 -16.205 1.00 70.75 102 ASN A O 1
ATOM 841 N N . LEU A 1 103 ? -7.163 3.879 -15.846 1.00 67.00 103 LEU A N 1
ATOM 842 C CA . LEU A 1 103 ? -8.467 3.297 -15.530 1.00 67.00 103 LEU A CA 1
ATOM 843 C C . LEU A 1 103 ? -9.035 2.434 -16.676 1.00 67.00 103 LEU A C 1
ATOM 845 O O . LEU A 1 103 ? -9.990 1.698 -16.477 1.00 67.00 103 LEU A O 1
ATOM 849 N N . ALA A 1 104 ? -8.499 2.523 -17.892 1.00 68.56 104 ALA A N 1
ATOM 850 C CA . ALA A 1 104 ? -8.949 1.703 -19.012 1.00 68.56 104 ALA A CA 1
ATOM 851 C C . ALA A 1 104 ? -8.245 0.338 -19.116 1.00 68.56 104 ALA A C 1
ATOM 853 O O . ALA A 1 104 ? -8.811 -0.560 -19.736 1.00 68.56 104 ALA A O 1
ATOM 854 N N . ASN A 1 105 ? -7.029 0.161 -18.575 1.00 65.62 105 ASN A N 1
ATOM 855 C CA . ASN A 1 105 ? -6.265 -1.072 -18.828 1.00 65.62 105 ASN A CA 1
ATOM 856 C C . ASN A 1 105 ? -5.340 -1.572 -17.707 1.00 65.62 105 ASN A C 1
ATOM 858 O O . ASN A 1 105 ? -4.804 -2.664 -17.866 1.00 65.62 105 ASN A O 1
ATOM 862 N N . THR A 1 106 ? -5.131 -0.836 -16.610 1.00 67.94 106 THR A N 1
ATOM 863 C CA . THR A 1 106 ? -4.213 -1.285 -15.546 1.00 67.94 106 THR A CA 1
ATOM 864 C C . THR A 1 106 ? -4.898 -1.613 -14.228 1.00 67.94 106 THR A C 1
ATOM 866 O O . THR A 1 106 ? -4.234 -1.737 -13.195 1.00 67.94 106 THR A O 1
ATOM 869 N N . TYR A 1 107 ? -6.223 -1.770 -14.247 1.00 76.25 107 TYR A N 1
ATOM 870 C CA . TYR A 1 107 ? -6.933 -2.241 -13.071 1.00 76.25 107 TYR A CA 1
ATOM 871 C C . TYR A 1 107 ? -6.571 -3.685 -12.750 1.00 76.25 107 TYR A C 1
ATOM 873 O O . TYR A 1 107 ? -6.684 -4.570 -13.594 1.00 76.25 107 TYR A O 1
ATOM 881 N N . VAL A 1 108 ? -6.228 -3.909 -11.487 1.00 82.00 108 VAL A N 1
ATOM 882 C CA . VAL A 1 108 ? -6.112 -5.252 -10.913 1.00 82.00 108 VAL A CA 1
ATOM 883 C C . VAL A 1 108 ? -7.484 -5.934 -10.886 1.00 82.00 108 VAL A C 1
ATOM 885 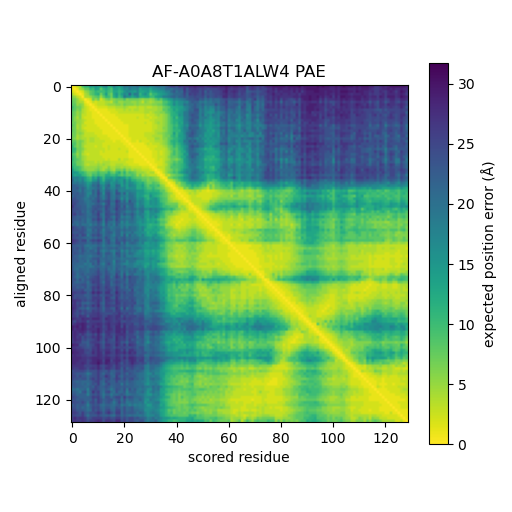O O . VAL A 1 108 ? -7.607 -7.121 -11.170 1.00 82.00 108 VAL A O 1
ATOM 888 N N . PHE A 1 109 ? -8.537 -5.176 -10.566 1.00 83.56 109 PHE A N 1
ATOM 889 C CA . PHE A 1 109 ? -9.887 -5.706 -10.379 1.00 83.56 109 PHE A CA 1
ATOM 890 C C . PHE A 1 109 ? -10.816 -5.305 -11.522 1.00 83.56 109 PHE A C 1
ATOM 892 O O . PHE A 1 109 ? -10.840 -4.150 -11.942 1.00 83.56 109 PHE A O 1
ATOM 899 N N . SER A 1 110 ? -11.678 -6.227 -11.955 1.00 82.00 110 SER A N 1
ATOM 900 C CA . SER A 1 110 ? -12.732 -5.930 -12.939 1.00 82.00 110 SER A CA 1
ATOM 901 C C . SER A 1 110 ? -13.781 -4.937 -12.419 1.00 82.00 110 SER A C 1
ATOM 903 O O . SER A 1 110 ? -14.442 -4.255 -13.199 1.00 82.00 110 SER A O 1
ATOM 905 N N . SER A 1 111 ? -13.942 -4.848 -11.096 1.00 84.88 111 SER A N 1
ATOM 906 C CA . SER A 1 111 ? -14.816 -3.892 -10.417 1.00 84.88 111 SER A CA 1
ATOM 907 C C . SER A 1 111 ? -14.261 -3.532 -9.031 1.00 84.88 111 SER A C 1
ATOM 909 O O . SER A 1 111 ? -13.481 -4.307 -8.476 1.00 84.88 111 SER A O 1
ATOM 911 N N . PRO A 1 112 ? -14.641 -2.380 -8.443 1.00 87.38 112 PRO A N 1
ATOM 912 C CA . PRO A 1 112 ? -14.145 -1.985 -7.128 1.00 87.38 112 PRO A CA 1
ATOM 913 C C . PRO A 1 112 ? -14.474 -3.013 -6.034 1.00 87.38 112 PRO A C 1
ATOM 915 O O . PRO A 1 112 ? -15.628 -3.414 -5.866 1.00 87.38 112 PRO A O 1
ATOM 918 N N . VAL A 1 113 ? -13.472 -3.374 -5.236 1.00 90.50 113 VAL A N 1
ATOM 919 C CA . VAL A 1 113 ? -13.580 -4.342 -4.139 1.00 90.50 113 VAL A CA 1
ATOM 920 C C . VAL A 1 113 ? -14.007 -3.631 -2.857 1.00 90.50 113 VAL A C 1
ATOM 922 O O . VAL A 1 113 ? -13.453 -2.597 -2.486 1.00 90.50 113 VAL A O 1
ATOM 925 N N . ALA A 1 114 ? -15.000 -4.185 -2.160 1.00 92.06 114 ALA A N 1
ATOM 926 C CA . ALA A 1 114 ? -15.444 -3.673 -0.865 1.00 92.06 114 ALA A CA 1
ATOM 927 C C . ALA A 1 114 ? -14.609 -4.253 0.289 1.00 92.06 114 ALA A C 1
ATOM 929 O O . ALA A 1 114 ? -14.527 -5.477 0.456 1.00 92.06 114 ALA A O 1
ATOM 930 N N . ILE A 1 115 ? -14.060 -3.360 1.114 1.00 91.94 115 ILE A N 1
ATOM 931 C CA . ILE A 1 115 ? -13.304 -3.665 2.329 1.00 91.94 115 ILE A CA 1
ATOM 932 C C . ILE A 1 115 ? -14.170 -3.307 3.533 1.00 91.94 115 ILE A C 1
ATOM 934 O O . ILE A 1 115 ? -14.400 -2.133 3.824 1.00 91.94 115 ILE A O 1
ATOM 938 N N . ASN A 1 116 ? -14.668 -4.332 4.225 1.00 91.12 116 ASN A N 1
ATOM 939 C CA . ASN A 1 116 ? -15.516 -4.170 5.409 1.00 91.12 116 ASN A CA 1
ATOM 940 C C . ASN A 1 116 ? -14.742 -4.419 6.711 1.00 91.12 116 ASN A C 1
ATOM 942 O O . ASN A 1 116 ? -15.181 -4.010 7.783 1.00 91.12 116 ASN A O 1
ATOM 946 N N . SER A 1 117 ? -13.600 -5.107 6.634 1.00 90.31 117 SER A N 1
ATOM 947 C CA . SER A 1 117 ? -12.725 -5.410 7.769 1.00 90.31 117 SER A CA 1
ATOM 948 C C . SER A 1 117 ? -11.265 -5.506 7.321 1.00 90.31 117 SER A C 1
ATOM 950 O O . SER A 1 117 ? -10.998 -5.718 6.142 1.00 90.31 117 SER A O 1
ATOM 952 N N . ARG A 1 118 ? -10.303 -5.420 8.250 1.00 88.31 118 ARG A N 1
ATOM 953 C CA . ARG A 1 118 ? -8.870 -5.545 7.907 1.00 88.31 118 ARG A CA 1
ATOM 954 C C . ARG A 1 118 ? -8.512 -6.890 7.273 1.00 88.31 118 ARG A C 1
ATOM 956 O O . ARG A 1 118 ? -7.695 -6.939 6.365 1.00 88.31 118 ARG A O 1
ATOM 963 N N . ALA A 1 119 ? -9.175 -7.973 7.681 1.00 89.50 119 ALA A N 1
ATOM 964 C CA . ALA A 1 119 ? -8.952 -9.300 7.104 1.00 89.50 119 ALA A CA 1
ATOM 965 C C . ALA A 1 119 ? -9.281 -9.366 5.599 1.00 89.50 119 ALA A C 1
ATOM 967 O O . ALA A 1 119 ? -8.711 -10.187 4.881 1.00 89.50 119 ALA A O 1
ATOM 968 N N . ASP A 1 120 ? -10.170 -8.491 5.112 1.00 89.81 120 ASP A N 1
ATOM 969 C CA . ASP A 1 120 ? -10.498 -8.405 3.688 1.00 89.81 120 ASP A CA 1
ATOM 970 C C . ASP A 1 120 ? -9.314 -7.916 2.845 1.00 89.81 120 ASP A C 1
ATOM 972 O O . ASP A 1 120 ? -9.237 -8.275 1.676 1.00 89.81 120 ASP A O 1
ATOM 976 N N . ILE A 1 121 ? -8.383 -7.143 3.414 1.00 89.69 121 ILE A N 1
ATOM 977 C CA . ILE A 1 121 ? -7.227 -6.605 2.684 1.00 89.69 121 ILE A CA 1
ATOM 978 C C . ILE A 1 121 ? -6.366 -7.760 2.170 1.00 89.69 121 ILE A C 1
ATOM 980 O O . ILE A 1 121 ? -6.197 -7.912 0.962 1.00 89.69 121 ILE A O 1
ATOM 984 N N . ARG A 1 122 ? -5.913 -8.654 3.056 1.00 89.56 122 ARG A N 1
ATOM 985 C CA . ARG A 1 122 ? -5.142 -9.831 2.626 1.00 89.56 122 ARG A CA 1
ATOM 986 C C . ARG A 1 122 ? -5.956 -10.789 1.769 1.00 89.56 122 ARG A C 1
ATOM 988 O O . ARG A 1 122 ? -5.451 -11.288 0.774 1.00 89.56 122 ARG A O 1
ATOM 995 N N . LYS A 1 123 ? -7.207 -11.047 2.164 1.00 89.88 123 LYS A N 1
ATOM 996 C CA . LYS A 1 123 ? -8.041 -12.096 1.561 1.00 89.88 123 LYS A CA 1
ATOM 997 C C . LYS A 1 123 ? -8.621 -11.730 0.190 1.00 89.88 123 LYS A C 1
ATOM 999 O O . LYS A 1 123 ? -8.978 -12.636 -0.552 1.00 89.88 123 LYS A O 1
ATOM 1004 N N . LYS A 1 124 ? -8.832 -10.442 -0.091 1.00 90.00 124 LYS A N 1
ATOM 1005 C CA . LYS A 1 124 ? -9.516 -9.976 -1.311 1.00 90.00 124 LYS A CA 1
ATOM 1006 C C . LYS A 1 124 ? -8.666 -9.059 -2.180 1.00 90.00 124 LYS A C 1
ATOM 1008 O O . LYS A 1 124 ? -9.003 -8.890 -3.343 1.00 90.00 124 LYS A O 1
ATOM 1013 N N . VAL A 1 125 ? -7.650 -8.403 -1.613 1.00 87.56 125 VAL A N 1
ATOM 1014 C CA . VAL A 1 125 ? -6.819 -7.438 -2.348 1.00 87.56 125 VAL A CA 1
ATOM 1015 C C . VAL A 1 125 ? -5.443 -8.022 -2.613 1.00 87.56 125 VAL A C 1
ATOM 1017 O O . VAL A 1 125 ? -5.066 -8.164 -3.766 1.00 87.56 125 VAL A O 1
ATOM 1020 N N . ILE A 1 126 ? -4.709 -8.384 -1.558 1.00 87.88 126 ILE A N 1
ATOM 1021 C CA . ILE A 1 126 ? -3.320 -8.845 -1.695 1.00 87.88 126 ILE A CA 1
ATOM 1022 C C . ILE A 1 126 ? -3.241 -10.216 -2.372 1.00 87.88 126 ILE A C 1
ATOM 1024 O O . ILE A 1 126 ? -2.318 -10.451 -3.130 1.00 87.88 126 ILE A O 1
ATOM 1028 N N . SER A 1 127 ? -4.202 -11.115 -2.144 1.00 85.31 127 SER A N 1
ATOM 1029 C CA . SER A 1 127 ? -4.206 -12.444 -2.775 1.00 85.31 127 SER A CA 1
ATOM 1030 C C . SER A 1 127 ? -4.446 -12.442 -4.289 1.00 85.31 127 SER A C 1
ATOM 1032 O O . SER A 1 127 ? -4.250 -13.475 -4.920 1.00 85.31 127 SER A O 1
ATOM 1034 N N . GLU A 1 128 ? -4.942 -11.336 -4.842 1.00 81.19 128 GLU A N 1
ATOM 1035 C CA . GLU A 1 128 ? -5.329 -11.204 -6.255 1.00 81.19 128 GLU A CA 1
ATOM 1036 C C . GLU A 1 128 ? -4.285 -10.430 -7.087 1.00 81.19 128 GLU A C 1
ATOM 1038 O O . GLU A 1 128 ? -4.451 -10.305 -8.300 1.00 81.19 128 GLU A O 1
ATOM 1043 N N . ILE A 1 129 ? -3.238 -9.890 -6.446 1.00 78.06 129 ILE A N 1
ATOM 1044 C CA . ILE A 1 129 ? -2.105 -9.184 -7.075 1.00 78.06 129 ILE A CA 1
ATOM 1045 C C . ILE A 1 129 ? -0.879 -10.091 -7.011 1.00 78.06 129 ILE A C 1
ATOM 1047 O O . ILE A 1 129 ? -0.217 -10.246 -8.061 1.00 78.06 129 ILE A O 1
#